Protein AF-A0A7S4QM51-F1 (afdb_monomer_lite)

InterPro domains:
  IPR000597 Large ribosomal subunit protein uL3 [PF00297] (1-171)
  IPR009000 Translation protein, beta-barrel domain superfamily [SSF50447] (1-171)
  IPR045077 Large ribosomal subunit protein uL3, archaea/eukaryota [PTHR11363] (1-171)

Organism: NCBI:txid49249

Foldseek 3Di:
DAKDWDADCDPPDPRHRHIDIDDDDDDDAAWKAFFWKWFWAQDPVGTDTDAIATFLDDDPLALVQVDPDPVPDPSCPCVVVSVCCVPPVNVVRVVRLVVRQPGGQWMWTWIWGCCVVPPDPDSHIDIDTHTDDDDPGSNRSSVVSVVRHRHTDGPCNPDPPPDDDDDDDDDDDDD

Radius of gyration: 20.98 Å; chains: 1; bounding box: 46×35×64 Å

Secondary structure (DSSP, 8-state):
-EEEEEE---TTSTTTTSEEEEEE-----PPEEEEEEEEEEEETTEEEEEEEEE-SS--HHHHGGG-S-STTS---TTHHHHHHHHGGGGHHHHHHHHHHHHH-SEEEEEEE--GGGTTSS--S--EEEEE---SSSHHHHHHHHHHTBT-EE-GGGT--TT-------PPP---

Structure (mmCIF, N/CA/C/O backbone):
data_AF-A0A7S4QM51-F1
#
_entry.id   AF-A0A7S4QM51-F1
#
loop_
_atom_site.group_PDB
_atom_site.id
_atom_site.type_symbol
_atom_site.label_atom_id
_atom_site.label_alt_id
_atom_site.label_comp_id
_atom_site.label_asym_id
_atom_site.label_entity_id
_atom_site.label_seq_id
_atom_site.pdbx_PDB_ins_code
_atom_site.Cartn_x
_atom_site.Cartn_y
_atom_site.Cartn_z
_atom_site.occupancy
_atom_site.B_iso_or_equiv
_atom_site.auth_seq_id
_atom_site.auth_comp_id
_atom_site.auth_asym_id
_atom_site.auth_atom_id
_atom_site.pdbx_PDB_model_num
ATOM 1 N N . MET A 1 1 ? 22.968 3.658 -9.558 1.00 91.56 1 MET A N 1
ATOM 2 C CA . MET A 1 1 ? 22.743 3.587 -11.017 1.00 91.56 1 MET A CA 1
ATOM 3 C C . MET A 1 1 ? 23.869 2.763 -11.608 1.00 91.56 1 MET A C 1
ATOM 5 O O . MET A 1 1 ? 24.993 2.904 -11.144 1.00 91.56 1 MET A O 1
ATOM 9 N N . THR A 1 2 ? 23.566 1.866 -12.535 1.00 97.44 2 THR A N 1
ATOM 10 C CA . THR A 1 2 ? 24.550 1.033 -13.241 1.00 97.44 2 THR A CA 1
ATOM 11 C C . THR A 1 2 ? 24.137 0.909 -14.709 1.00 97.44 2 THR A C 1
ATOM 13 O O . THR A 1 2 ? 23.182 1.556 -15.132 1.00 97.44 2 THR A O 1
ATOM 16 N N . HIS A 1 3 ? 24.841 0.103 -15.491 1.00 97.06 3 HIS A N 1
ATOM 17 C CA . HIS A 1 3 ? 24.438 -0.301 -16.832 1.00 97.06 3 HIS A CA 1
ATOM 18 C C . HIS A 1 3 ? 24.335 -1.826 -16.909 1.00 97.06 3 HIS A C 1
ATOM 20 O O . HIS A 1 3 ? 24.988 -2.539 -16.145 1.00 97.06 3 HIS A O 1
ATOM 26 N N . VAL A 1 4 ? 23.500 -2.323 -17.818 1.00 96.62 4 VAL A N 1
ATOM 27 C CA . VAL A 1 4 ? 23.347 -3.755 -18.104 1.00 96.62 4 VAL A CA 1
ATOM 28 C C . VAL A 1 4 ? 23.482 -4.004 -19.595 1.00 96.62 4 VAL A C 1
ATOM 30 O O . VAL A 1 4 ? 23.098 -3.168 -20.411 1.00 96.62 4 VAL A O 1
ATOM 33 N N . VAL A 1 5 ? 24.013 -5.173 -19.938 1.00 96.12 5 VAL A N 1
ATOM 34 C CA . VAL A 1 5 ? 24.046 -5.666 -21.314 1.00 96.12 5 VAL A CA 1
ATOM 35 C C . VAL A 1 5 ? 22.836 -6.568 -21.520 1.00 96.12 5 VAL A C 1
ATOM 37 O O . VAL A 1 5 ? 22.615 -7.488 -20.730 1.00 96.12 5 VAL A O 1
ATOM 40 N N . ARG A 1 6 ? 22.050 -6.325 -22.572 1.00 93.44 6 ARG A N 1
ATOM 41 C CA . ARG A 1 6 ? 20.959 -7.226 -22.976 1.00 93.44 6 ARG A CA 1
ATOM 42 C C . ARG A 1 6 ? 20.906 -7.411 -24.488 1.00 93.44 6 ARG A C 1
ATOM 44 O O . ARG A 1 6 ? 21.245 -6.505 -25.248 1.00 93.44 6 ARG A O 1
ATOM 51 N N . GLY A 1 7 ? 20.424 -8.574 -24.920 1.00 92.62 7 GLY A N 1
ATOM 52 C CA . GLY A 1 7 ? 20.086 -8.823 -26.320 1.00 92.62 7 GLY A CA 1
ATOM 53 C C . GLY A 1 7 ? 18.784 -8.117 -26.702 1.00 92.62 7 GLY A C 1
ATOM 54 O O . GLY A 1 7 ? 17.795 -8.184 -25.969 1.00 92.62 7 GLY A O 1
ATOM 55 N N . VAL A 1 8 ? 18.768 -7.428 -27.844 1.00 90.94 8 VAL A N 1
ATOM 56 C CA . VAL A 1 8 ? 17.554 -6.772 -28.351 1.00 90.94 8 VAL A CA 1
ATOM 57 C C . VAL A 1 8 ? 16.781 -7.717 -29.259 1.00 90.94 8 VAL A C 1
ATOM 59 O O . VAL A 1 8 ? 17.199 -7.993 -30.385 1.00 90.94 8 VAL A O 1
ATOM 62 N N . ASP A 1 9 ? 15.595 -8.125 -28.817 1.00 90.75 9 ASP A N 1
ATOM 63 C CA . ASP A 1 9 ? 14.647 -8.880 -29.636 1.00 90.75 9 ASP A CA 1
ATOM 64 C C . ASP A 1 9 ? 13.488 -7.994 -30.112 1.00 90.75 9 ASP A C 1
ATOM 66 O O . ASP A 1 9 ? 12.370 -8.033 -29.607 1.00 90.75 9 ASP A O 1
ATOM 70 N N . ARG A 1 10 ? 13.789 -7.101 -31.061 1.00 91.06 10 ARG A N 1
ATOM 71 C CA . ARG A 1 10 ? 12.790 -6.233 -31.700 1.00 91.06 10 ARG A CA 1
ATOM 72 C C . ARG A 1 10 ? 12.893 -6.309 -33.227 1.00 91.06 10 ARG A C 1
ATOM 74 O O . ARG A 1 10 ? 13.760 -5.633 -33.787 1.00 91.06 10 ARG A O 1
ATOM 81 N N . PRO A 1 11 ? 12.055 -7.112 -33.909 1.00 91.69 11 PRO A N 1
ATOM 82 C CA . PRO A 1 1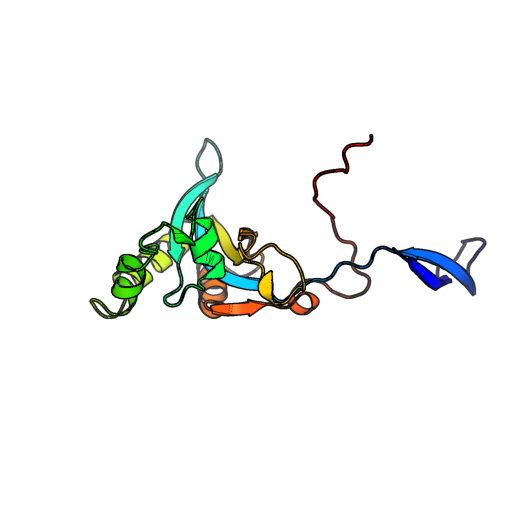1 ? 12.062 -7.210 -35.368 1.00 91.69 11 PRO A CA 1
ATOM 83 C C . PRO A 1 11 ? 11.914 -5.835 -36.037 1.00 91.69 11 PRO A C 1
ATOM 85 O O . PRO A 1 11 ? 11.105 -5.012 -35.610 1.00 91.69 11 PRO A O 1
ATOM 88 N N . GLY A 1 12 ? 12.725 -5.569 -37.064 1.00 91.19 12 GLY A N 1
ATOM 89 C CA . GLY A 1 12 ? 12.739 -4.290 -37.790 1.00 91.19 12 GLY A CA 1
ATOM 90 C C . GLY A 1 12 ? 13.591 -3.179 -37.159 1.00 91.19 12 GLY A C 1
ATOM 91 O O . GLY A 1 12 ? 13.788 -2.143 -37.789 1.00 91.19 12 GLY A O 1
ATOM 92 N N . ALA A 1 13 ? 14.141 -3.374 -35.956 1.00 90.00 13 ALA A N 1
ATOM 93 C CA . ALA A 1 13 ? 15.104 -2.440 -35.375 1.00 90.00 13 ALA A CA 1
ATOM 94 C C . ALA A 1 13 ? 16.527 -2.689 -35.911 1.00 90.00 13 ALA A C 1
ATOM 96 O O . ALA A 1 13 ? 16.945 -3.836 -36.055 1.00 90.00 13 ALA A O 1
ATOM 97 N N . LEU A 1 14 ? 17.313 -1.620 -36.111 1.00 90.88 14 LEU A N 1
ATOM 98 C CA . LEU A 1 14 ? 18.722 -1.702 -36.547 1.00 90.88 14 LEU A CA 1
ATOM 99 C C . LEU A 1 14 ? 19.582 -2.595 -35.631 1.00 90.88 14 LEU A C 1
ATOM 101 O O . LEU A 1 14 ? 20.516 -3.251 -36.085 1.00 90.88 14 LEU A O 1
ATOM 105 N N . MET A 1 15 ? 19.250 -2.620 -34.340 1.00 90.12 15 MET A N 1
ATOM 106 C CA . MET A 1 15 ? 19.973 -3.369 -33.309 1.00 90.12 15 MET A CA 1
ATOM 107 C C . MET A 1 15 ? 19.372 -4.757 -33.024 1.00 90.12 15 MET A C 1
ATOM 109 O O . MET A 1 15 ? 19.747 -5.381 -32.038 1.00 90.12 15 MET A O 1
ATOM 113 N N . HIS A 1 16 ? 18.443 -5.261 -33.845 1.00 91.25 16 HIS A N 1
ATOM 114 C CA . HIS A 1 16 ? 17.854 -6.593 -33.654 1.00 91.25 16 HIS A CA 1
ATOM 115 C C . HIS A 1 16 ? 18.934 -7.690 -33.628 1.00 91.25 16 HIS A C 1
ATOM 117 O O . HIS A 1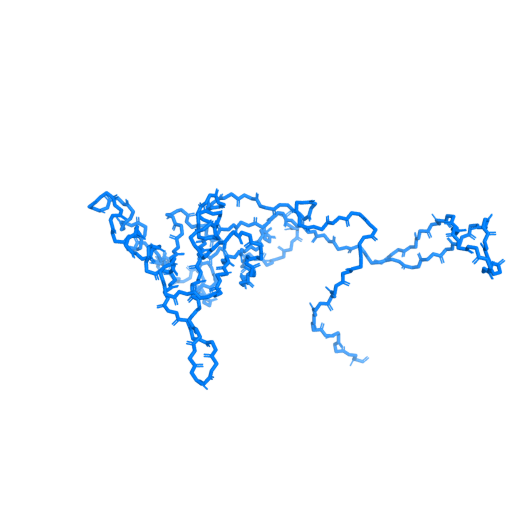 16 ? 19.814 -7.719 -34.489 1.00 91.25 16 HIS A O 1
ATOM 123 N N . LYS A 1 17 ? 18.863 -8.592 -32.637 1.00 91.25 17 LYS A N 1
ATOM 124 C CA . LYS A 1 17 ? 19.850 -9.657 -32.364 1.00 91.25 17 LYS A CA 1
ATOM 125 C C . LYS A 1 17 ? 21.276 -9.153 -32.094 1.00 91.25 17 LYS A C 1
ATOM 127 O O . LYS A 1 17 ? 22.235 -9.901 -32.268 1.00 91.25 17 LYS A O 1
ATOM 132 N N . ARG A 1 18 ? 21.426 -7.900 -31.656 1.00 92.75 18 ARG A N 1
ATOM 133 C CA . ARG A 1 18 ? 22.688 -7.353 -31.140 1.00 92.75 18 ARG A CA 1
ATOM 134 C C . ARG A 1 18 ? 22.576 -7.084 -29.644 1.00 92.75 18 ARG A C 1
ATOM 136 O O . ARG A 1 18 ? 21.477 -6.907 -29.112 1.00 92.75 18 ARG A O 1
ATOM 143 N N . GLU A 1 19 ? 23.724 -7.049 -28.985 1.00 94.38 19 GLU A N 1
ATOM 144 C CA . GLU A 1 19 ? 23.839 -6.615 -27.597 1.00 94.38 19 GLU A CA 1
ATOM 145 C C . GLU A 1 19 ? 23.805 -5.086 -27.526 1.00 94.38 19 GLU A C 1
ATOM 147 O O . GLU A 1 19 ? 24.437 -4.396 -28.330 1.00 94.38 19 GLU A O 1
ATOM 152 N N . VAL A 1 20 ? 23.051 -4.555 -26.567 1.00 94.38 20 VAL A N 1
ATOM 153 C CA . VAL A 1 20 ? 23.017 -3.125 -26.244 1.00 94.38 20 VAL A CA 1
ATOM 154 C C . VAL A 1 20 ? 23.295 -2.921 -24.765 1.00 94.38 20 VAL A C 1
ATOM 156 O O . VAL A 1 20 ? 22.982 -3.782 -23.939 1.00 94.38 20 VAL A O 1
ATOM 159 N N . VAL A 1 21 ? 23.878 -1.768 -24.450 1.00 96.06 21 VAL A N 1
ATOM 160 C CA . VAL A 1 21 ? 24.142 -1.332 -23.081 1.00 96.06 21 VAL A CA 1
ATOM 161 C C . VAL A 1 21 ? 23.087 -0.305 -22.698 1.00 96.06 21 VAL A C 1
ATOM 163 O O . VAL A 1 21 ? 23.078 0.793 -23.250 1.00 96.06 21 VAL A O 1
ATOM 166 N N . ASP A 1 22 ? 22.229 -0.654 -21.743 1.00 94.75 22 ASP A N 1
ATOM 167 C CA . ASP A 1 22 ? 21.197 0.242 -21.223 1.00 94.75 22 ASP A CA 1
ATOM 168 C C . ASP A 1 22 ? 21.543 0.678 -19.795 1.00 94.75 22 ASP A C 1
ATOM 170 O O . ASP A 1 22 ? 21.975 -0.123 -18.960 1.00 94.75 22 ASP A O 1
ATOM 174 N N . ALA A 1 23 ? 21.345 1.964 -19.503 1.00 96.81 23 ALA A N 1
ATOM 175 C CA . ALA A 1 23 ? 21.474 2.492 -18.151 1.00 96.81 23 ALA A CA 1
ATOM 176 C C . ALA A 1 23 ? 20.274 2.061 -17.295 1.00 96.81 23 ALA A C 1
ATOM 178 O O . ALA A 1 23 ? 19.127 2.142 -17.731 1.00 96.81 23 ALA A O 1
ATOM 179 N N . VAL A 1 24 ? 20.536 1.637 -16.058 1.00 97.31 24 VAL A N 1
ATOM 180 C CA . VAL A 1 24 ? 19.509 1.175 -15.118 1.00 97.31 24 VAL A CA 1
ATOM 181 C C . VAL A 1 24 ? 19.689 1.769 -13.724 1.00 97.31 24 VAL A C 1
ATOM 183 O O . VAL A 1 24 ? 20.798 1.985 -13.218 1.00 97.31 24 VAL A O 1
ATOM 186 N N . THR A 1 25 ? 18.563 1.988 -13.055 1.00 97.12 25 THR A N 1
ATOM 187 C CA . THR A 1 25 ? 18.516 2.411 -11.654 1.00 97.12 25 THR A CA 1
ATOM 188 C C . THR A 1 25 ? 18.146 1.219 -10.785 1.00 97.12 25 THR A C 1
ATOM 190 O O . THR A 1 25 ? 17.157 0.543 -11.043 1.00 97.12 25 THR A O 1
ATOM 193 N N . ILE A 1 26 ? 18.943 0.966 -9.746 1.00 96.19 26 ILE A N 1
ATOM 194 C CA . ILE A 1 26 ? 18.668 -0.080 -8.759 1.00 96.19 26 ILE A CA 1
ATOM 195 C C . ILE A 1 26 ? 17.829 0.549 -7.650 1.00 96.19 26 ILE A C 1
ATOM 197 O O . ILE A 1 26 ? 18.285 1.492 -7.000 1.00 96.19 26 ILE A O 1
ATOM 201 N N . LEU A 1 27 ? 16.618 0.033 -7.450 1.00 95.00 27 LEU A N 1
ATOM 202 C CA . LEU A 1 27 ? 15.733 0.415 -6.355 1.00 95.00 27 LEU A CA 1
ATOM 203 C C . LEU A 1 27 ? 15.676 -0.729 -5.345 1.00 95.00 27 LEU A C 1
ATOM 205 O O . LEU A 1 27 ? 15.271 -1.838 -5.678 1.00 95.00 27 LEU A O 1
ATOM 209 N N . GLU A 1 28 ? 16.084 -0.458 -4.108 1.00 94.44 28 GLU A N 1
ATOM 210 C CA . GLU A 1 28 ? 15.964 -1.423 -3.020 1.00 94.44 28 GLU A CA 1
ATOM 211 C C . GLU A 1 28 ? 14.550 -1.360 -2.429 1.00 94.44 28 GLU A C 1
ATOM 213 O O . GLU A 1 28 ? 14.112 -0.323 -1.924 1.00 94.44 28 GLU A O 1
ATOM 218 N N . THR A 1 29 ? 13.824 -2.473 -2.502 1.00 95.44 29 THR A N 1
ATOM 219 C CA . THR A 1 29 ? 12.412 -2.563 -2.110 1.00 95.44 29 THR A CA 1
ATOM 220 C C . THR A 1 29 ? 12.243 -3.550 -0.952 1.00 95.44 29 THR A C 1
ATOM 222 O O . THR A 1 29 ? 11.909 -4.717 -1.182 1.00 95.44 29 THR A O 1
ATOM 225 N N . PRO A 1 30 ? 12.484 -3.134 0.308 1.00 96.00 30 PRO A N 1
ATOM 226 C CA . PRO A 1 30 ? 12.247 -4.005 1.453 1.00 96.00 30 PRO A CA 1
ATOM 227 C C . PRO A 1 30 ? 10.750 -4.358 1.546 1.00 96.00 30 PRO A C 1
ATOM 229 O O . PRO A 1 30 ? 9.916 -3.511 1.205 1.00 96.00 30 PRO A O 1
ATOM 232 N N . PRO A 1 31 ? 10.386 -5.553 2.054 1.00 96.88 31 PRO A N 1
ATOM 233 C CA . PRO A 1 31 ? 8.988 -5.965 2.152 1.00 96.88 31 PRO A CA 1
ATOM 234 C C . PRO A 1 31 ? 8.150 -4.950 2.935 1.00 96.88 31 PRO A C 1
ATOM 236 O O . PRO A 1 31 ? 8.582 -4.437 3.976 1.00 96.88 31 PRO A O 1
ATOM 239 N N . MET A 1 32 ? 6.945 -4.665 2.453 1.00 97.50 32 MET A N 1
ATOM 240 C CA . MET A 1 32 ? 6.011 -3.758 3.118 1.00 97.50 32 MET A CA 1
ATOM 241 C C . MET A 1 32 ? 5.094 -4.533 4.058 1.00 97.50 32 MET A C 1
ATOM 243 O O . MET A 1 32 ? 4.731 -5.664 3.768 1.00 97.50 32 MET A O 1
ATOM 247 N N . VAL A 1 33 ? 4.698 -3.930 5.177 1.00 97.44 33 VAL A N 1
ATOM 248 C CA . VAL A 1 33 ? 3.760 -4.547 6.128 1.00 97.44 33 VAL A CA 1
ATOM 249 C C . VAL A 1 33 ? 2.404 -3.872 6.000 1.00 97.44 33 VAL A C 1
ATOM 251 O O . VAL A 1 33 ? 2.318 -2.640 6.072 1.00 97.44 33 VAL A O 1
ATOM 254 N N . VAL A 1 34 ? 1.347 -4.666 5.833 1.00 97.50 34 VAL A N 1
ATOM 255 C CA . VAL A 1 34 ? -0.031 -4.161 5.822 1.00 97.50 34 VAL A CA 1
ATOM 256 C C . VAL A 1 34 ? -0.534 -4.032 7.257 1.00 97.50 34 VAL A C 1
ATOM 258 O O . VAL A 1 34 ? -0.521 -4.981 8.034 1.00 97.50 34 VAL A O 1
ATOM 261 N N . VAL A 1 35 ? -0.982 -2.833 7.619 1.00 97.00 35 VAL A N 1
ATOM 262 C CA . VAL A 1 35 ? -1.354 -2.465 8.996 1.00 97.00 35 VAL A CA 1
ATOM 263 C C . VAL A 1 35 ? -2.802 -2.020 9.146 1.00 97.00 35 VAL A C 1
ATOM 265 O O . VAL A 1 35 ? -3.236 -1.697 10.250 1.00 97.00 35 VAL A O 1
ATOM 268 N N . GLY A 1 36 ? -3.561 -1.977 8.057 1.00 97.25 36 GLY A N 1
ATOM 269 C CA . GLY A 1 36 ? -4.969 -1.621 8.104 1.00 97.25 36 GLY A CA 1
ATOM 270 C C . GLY A 1 36 ? -5.611 -1.528 6.731 1.00 97.25 36 GLY A C 1
ATOM 271 O O . GLY A 1 36 ? -4.972 -1.764 5.707 1.00 97.25 36 GLY A O 1
ATOM 272 N N . VAL A 1 37 ? -6.881 -1.145 6.721 1.00 97.75 37 VAL A N 1
ATOM 273 C CA . VAL A 1 37 ? -7.693 -0.920 5.527 1.00 97.75 37 VAL A CA 1
ATOM 274 C C . VAL A 1 37 ? -8.528 0.349 5.692 1.00 97.75 37 VAL A C 1
ATOM 276 O O . VAL A 1 37 ? -9.030 0.650 6.775 1.00 97.75 37 VAL A O 1
ATOM 279 N N . VAL A 1 38 ? -8.680 1.102 4.609 1.00 98.06 38 VAL A N 1
ATOM 280 C CA . VAL A 1 38 ? -9.529 2.288 4.500 1.00 98.06 38 VAL A CA 1
ATOM 281 C C . VAL A 1 38 ? -10.590 2.030 3.444 1.00 98.06 38 VAL A C 1
ATOM 283 O O . VAL A 1 38 ? -10.291 1.641 2.314 1.00 98.06 38 VAL A O 1
ATOM 286 N N . GLY A 1 39 ? -11.840 2.271 3.821 1.00 97.56 39 GLY A N 1
ATOM 287 C CA . GLY A 1 39 ? -12.972 2.271 2.910 1.00 97.56 39 GLY A CA 1
ATOM 288 C C . GLY A 1 39 ? -13.296 3.674 2.416 1.00 97.56 39 GLY A C 1
ATOM 289 O O . GLY A 1 39 ? -13.424 4.604 3.217 1.00 97.56 39 GLY A O 1
ATOM 290 N N . TYR A 1 40 ? -13.481 3.809 1.108 1.00 97.62 40 TYR A N 1
ATOM 291 C CA . TYR A 1 40 ? -13.914 5.030 0.446 1.00 97.62 40 TYR A CA 1
ATOM 292 C C . TYR A 1 40 ? -15.309 4.850 -0.151 1.00 97.62 40 TYR A C 1
ATOM 294 O O . TYR A 1 40 ? -15.556 3.928 -0.931 1.00 97.62 40 TYR A O 1
ATOM 302 N N . VAL A 1 41 ? -16.207 5.764 0.207 1.00 96.62 41 VAL A N 1
ATOM 303 C CA . VAL A 1 41 ? -17.552 5.865 -0.361 1.00 96.62 41 VAL A CA 1
ATOM 304 C C . VAL A 1 41 ? -17.574 6.944 -1.435 1.00 96.62 41 VAL A C 1
ATOM 306 O O . VAL A 1 41 ? -16.981 8.014 -1.271 1.00 96.62 41 VAL A O 1
ATOM 309 N N . GLU A 1 42 ? -18.266 6.669 -2.531 1.00 94.50 42 GLU A N 1
ATOM 310 C CA . GLU A 1 42 ? -18.509 7.650 -3.576 1.00 94.50 42 GLU A CA 1
ATOM 311 C C . GLU A 1 42 ? -19.620 8.608 -3.148 1.00 94.50 42 GLU A C 1
ATOM 313 O O . GLU A 1 42 ? -20.698 8.207 -2.712 1.00 94.50 42 GLU A O 1
ATOM 318 N N . THR A 1 43 ? -19.333 9.901 -3.225 1.00 95.31 43 THR A N 1
ATOM 319 C CA . THR A 1 43 ? -20.306 10.962 -2.972 1.00 95.31 43 THR A CA 1
ATOM 320 C C . THR A 1 43 ? -20.376 11.866 -4.201 1.00 95.31 43 THR A C 1
ATOM 322 O O . THR A 1 43 ? -19.421 11.895 -4.977 1.00 95.31 43 THR A O 1
ATOM 325 N N . PRO A 1 44 ? -21.426 12.692 -4.366 1.00 96.25 44 PRO A N 1
ATOM 326 C CA . PRO A 1 44 ? -21.502 13.638 -5.484 1.00 96.25 44 PRO A CA 1
ATOM 327 C C . PRO A 1 44 ? -20.330 14.634 -5.566 1.00 96.25 44 PRO A C 1
ATOM 329 O O . PRO A 1 44 ? -20.153 15.294 -6.581 1.00 96.25 44 PRO A O 1
ATOM 332 N N . ARG A 1 45 ? -19.531 14.770 -4.496 1.00 94.88 45 ARG A N 1
ATOM 333 C CA . ARG A 1 45 ? -18.335 15.629 -4.434 1.00 94.88 45 ARG A CA 1
ATOM 334 C C . ARG A 1 45 ? -17.020 14.851 -4.593 1.00 94.88 45 ARG A C 1
ATOM 336 O O . ARG A 1 45 ? -15.957 15.409 -4.344 1.00 94.88 45 ARG A O 1
ATOM 343 N N . GLY A 1 46 ? -17.089 13.571 -4.957 1.00 94.88 46 GLY A N 1
ATOM 344 C CA . GLY A 1 46 ? -15.949 12.662 -5.063 1.00 94.88 46 GLY A CA 1
ATOM 345 C C . GLY A 1 4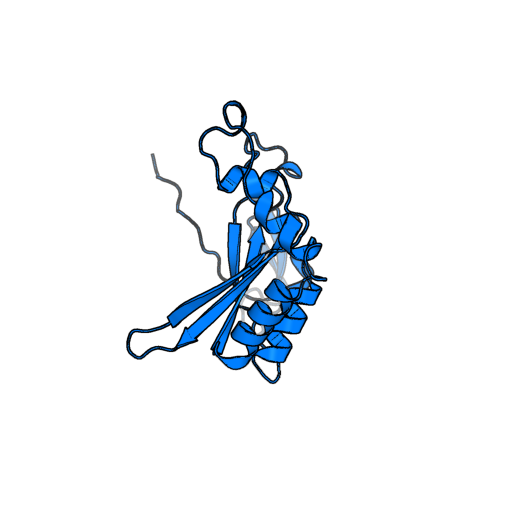6 ? -15.879 11.634 -3.931 1.00 94.88 46 GLY A C 1
ATOM 346 O O . GLY A 1 46 ? -16.821 11.449 -3.154 1.00 94.88 46 GLY A O 1
ATOM 347 N N . LEU A 1 47 ? -14.746 10.937 -3.850 1.00 95.88 47 LEU A N 1
ATOM 348 C CA . LEU A 1 47 ? -14.522 9.882 -2.863 1.00 95.88 47 LEU A CA 1
ATOM 349 C C . LEU A 1 47 ? -14.302 10.472 -1.466 1.00 95.88 47 LEU A C 1
ATOM 351 O O . LEU A 1 47 ? -13.483 11.370 -1.274 1.00 95.88 47 LEU A O 1
ATOM 355 N N . ARG A 1 48 ? -14.989 9.915 -0.468 1.00 96.50 48 ARG A N 1
ATOM 356 C CA . ARG A 1 48 ? -14.832 10.280 0.943 1.00 96.50 48 ARG A CA 1
ATOM 357 C C . ARG A 1 48 ? -14.436 9.061 1.761 1.00 96.50 48 ARG A C 1
ATOM 359 O O . ARG A 1 48 ? -15.017 7.991 1.601 1.00 96.50 48 ARG A O 1
ATOM 366 N N . THR A 1 49 ? -13.501 9.231 2.690 1.00 96.56 49 THR A N 1
ATOM 367 C CA . THR A 1 49 ? -13.171 8.190 3.668 1.00 96.56 49 THR A CA 1
ATOM 368 C C . THR A 1 49 ? -14.382 7.908 4.560 1.00 96.56 49 THR A C 1
ATOM 370 O O . THR A 1 49 ? -14.961 8.814 5.172 1.00 96.56 49 THR A O 1
ATOM 373 N N . LEU A 1 50 ? -14.807 6.645 4.608 1.00 95.38 50 LEU A N 1
ATOM 374 C CA . LEU A 1 50 ? -15.928 6.212 5.437 1.00 95.38 50 LEU A CA 1
ATOM 375 C C . LEU A 1 50 ? -15.445 5.674 6.779 1.00 95.38 50 LEU A C 1
ATOM 377 O O . LEU A 1 50 ? -15.941 6.077 7.829 1.00 95.38 50 LEU A O 1
ATOM 381 N N . THR A 1 51 ? -14.526 4.713 6.752 1.00 96.06 51 THR A N 1
ATOM 382 C CA . THR A 1 51 ? -14.032 4.026 7.949 1.00 96.06 51 THR A CA 1
ATOM 383 C C . THR A 1 51 ? -12.627 3.503 7.688 1.00 96.06 51 THR A C 1
ATOM 385 O O . THR A 1 51 ? -12.304 3.094 6.572 1.00 96.06 51 THR A O 1
ATOM 388 N N . THR A 1 52 ? -11.804 3.527 8.731 1.00 96.94 52 THR A N 1
ATOM 389 C 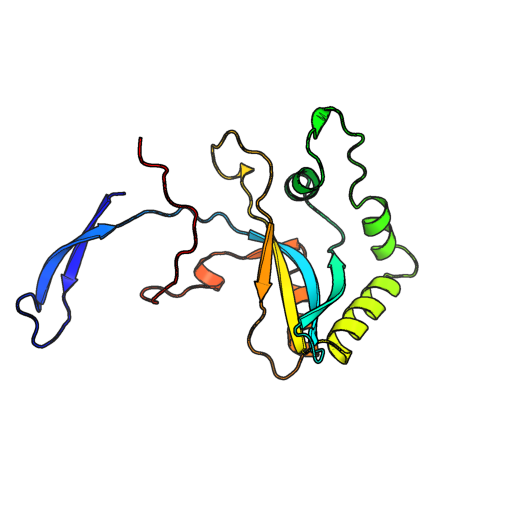CA . THR A 1 52 ? -10.448 2.990 8.726 1.00 96.94 52 THR A CA 1
ATOM 390 C C . THR A 1 52 ? -10.334 1.964 9.838 1.00 96.94 52 THR A C 1
ATOM 392 O O . THR A 1 52 ? -10.632 2.273 10.991 1.00 96.94 52 THR A O 1
ATOM 395 N N . VAL A 1 53 ? -9.886 0.765 9.489 1.00 97.00 53 VAL A N 1
ATOM 396 C CA . VAL A 1 53 ? -9.651 -0.336 10.421 1.00 97.00 53 VAL A CA 1
ATOM 397 C C . VAL A 1 53 ? -8.157 -0.624 10.450 1.00 97.00 53 VAL A C 1
ATOM 399 O O . VAL A 1 53 ? -7.543 -0.753 9.396 1.00 97.00 53 VAL A O 1
ATOM 402 N N . PHE A 1 54 ? -7.566 -0.711 11.638 1.00 96.69 54 PHE A N 1
ATOM 403 C CA . PHE A 1 54 ? -6.159 -1.075 11.815 1.00 96.69 54 PHE A CA 1
ATOM 404 C C . PHE A 1 54 ? -6.030 -2.503 12.340 1.00 96.69 54 PHE A C 1
ATOM 406 O O . PHE A 1 54 ? -6.924 -3.001 13.021 1.00 96.69 54 PHE A O 1
ATOM 413 N N . ALA A 1 55 ? -4.896 -3.134 12.057 1.00 95.19 55 ALA A N 1
ATOM 414 C CA . ALA A 1 55 ? -4.509 -4.410 12.643 1.00 95.19 55 ALA A CA 1
ATOM 415 C C . ALA A 1 55 ? -4.270 -4.295 14.163 1.00 95.19 55 ALA A C 1
ATOM 417 O O . ALA A 1 55 ? -4.162 -3.190 14.711 1.00 95.19 55 ALA A O 1
ATOM 418 N N . GLU A 1 56 ? -4.195 -5.434 14.849 1.00 93.00 56 GLU A N 1
ATOM 419 C CA . GLU A 1 56 ? -4.023 -5.492 16.301 1.00 93.00 56 GLU A CA 1
ATOM 420 C C . GLU A 1 56 ? -2.594 -5.101 16.699 1.00 93.00 56 GLU A C 1
ATOM 422 O O . GLU A 1 56 ? -2.368 -4.216 17.538 1.00 93.00 56 GLU A O 1
ATOM 427 N N . HIS A 1 57 ? -1.609 -5.717 16.050 1.00 93.31 57 HIS A N 1
ATOM 428 C CA . HIS A 1 57 ? -0.198 -5.541 16.335 1.00 93.31 57 HIS A CA 1
ATOM 429 C C . HIS A 1 57 ? 0.457 -4.593 15.335 1.00 93.31 57 HIS A C 1
ATOM 431 O O . HIS A 1 57 ? 0.908 -4.941 14.247 1.00 93.31 57 HIS A O 1
ATOM 437 N N . LEU A 1 58 ? 0.568 -3.335 15.756 1.00 94.69 58 LEU A N 1
ATOM 438 C CA . LEU A 1 58 ? 1.235 -2.296 14.981 1.00 94.69 58 LEU A CA 1
ATOM 439 C C . LEU A 1 58 ? 2.699 -2.135 15.394 1.00 94.69 58 LEU A C 1
ATOM 441 O O . LEU A 1 58 ? 3.004 -1.895 16.572 1.00 94.69 58 LEU A O 1
ATOM 445 N N . SER A 1 59 ? 3.590 -2.175 14.402 1.00 93.50 59 SER A N 1
ATOM 446 C CA . SER A 1 59 ? 5.029 -2.001 14.595 1.00 93.50 59 SER A CA 1
ATOM 447 C C . SER A 1 59 ? 5.379 -0.626 15.182 1.00 93.50 59 SER A C 1
ATOM 449 O O . SER A 1 59 ? 4.728 0.396 14.931 1.00 93.50 59 SER A O 1
ATOM 451 N N . ASP A 1 60 ? 6.468 -0.562 15.947 1.00 93.12 60 ASP A N 1
ATOM 452 C CA . ASP A 1 60 ? 6.970 0.707 16.487 1.00 93.12 60 ASP A CA 1
ATOM 453 C C . ASP A 1 60 ? 7.418 1.680 15.385 1.00 93.12 60 ASP A C 1
ATOM 455 O O . ASP A 1 60 ? 7.370 2.898 15.565 1.00 93.12 60 ASP A O 1
ATOM 459 N N . GLU A 1 61 ? 7.843 1.167 14.229 1.00 92.69 61 GLU A N 1
ATOM 460 C CA . GLU A 1 61 ? 8.232 1.985 13.073 1.00 92.69 61 GLU A CA 1
ATOM 461 C C . GLU A 1 61 ? 7.042 2.712 12.462 1.00 92.69 61 GLU A C 1
ATOM 463 O O . GLU A 1 61 ? 7.160 3.891 12.113 1.00 92.69 61 GLU A O 1
ATOM 468 N N . PHE A 1 62 ? 5.893 2.037 12.405 1.00 95.62 62 PHE A N 1
ATOM 469 C CA . PHE A 1 62 ? 4.628 2.643 12.033 1.00 95.62 62 PHE A CA 1
ATOM 470 C C . PHE A 1 62 ? 4.175 3.663 13.079 1.00 95.62 62 PHE A C 1
ATOM 472 O O . PHE A 1 62 ? 3.902 4.815 12.747 1.00 95.62 62 PHE A O 1
ATOM 479 N N . LYS A 1 63 ? 4.189 3.305 14.371 1.00 95.31 63 LYS A N 1
ATOM 480 C CA . LYS A 1 63 ? 3.800 4.224 15.459 1.00 95.31 63 LYS A CA 1
ATOM 481 C C . LYS A 1 63 ? 4.668 5.485 15.499 1.00 95.31 63 LYS A C 1
ATOM 483 O O . LYS A 1 63 ? 4.167 6.563 15.822 1.00 95.31 63 LYS A O 1
ATOM 488 N N . ARG A 1 64 ? 5.950 5.403 15.118 1.00 95.25 64 ARG A N 1
ATOM 489 C CA . ARG A 1 64 ? 6.835 6.573 14.947 1.00 95.25 64 ARG A CA 1
ATOM 490 C C . ARG A 1 64 ? 6.292 7.583 13.937 1.00 95.25 64 ARG A C 1
ATOM 492 O O . ARG A 1 64 ? 6.620 8.763 14.058 1.00 95.25 64 ARG A O 1
ATOM 499 N N . ARG A 1 65 ? 5.452 7.178 12.973 1.00 94.81 65 ARG A N 1
ATOM 500 C CA . ARG A 1 65 ? 4.800 8.090 12.018 1.00 94.81 65 ARG A CA 1
ATOM 501 C C . ARG A 1 65 ? 3.922 9.130 12.722 1.00 94.81 65 ARG A C 1
ATOM 503 O O . ARG A 1 65 ? 3.968 10.296 12.331 1.00 94.81 65 ARG A O 1
ATOM 510 N N . CYS A 1 66 ? 3.262 8.737 13.815 1.00 94.38 66 CYS A N 1
ATOM 511 C CA . CYS A 1 66 ? 2.365 9.566 14.629 1.00 94.38 66 CYS A CA 1
ATOM 512 C C . CYS A 1 66 ? 3.076 10.563 15.560 1.00 94.38 66 CYS A C 1
ATOM 514 O O . CYS A 1 66 ? 2.417 11.394 16.182 1.00 94.38 66 CYS A O 1
ATOM 516 N N . TYR A 1 67 ? 4.406 10.503 15.681 1.00 95.38 67 TYR A N 1
ATOM 517 C CA . TYR A 1 67 ? 5.167 11.371 16.578 1.00 95.38 67 TYR A CA 1
ATOM 518 C C . TYR A 1 67 ? 6.220 12.175 15.818 1.00 95.38 67 TYR A C 1
ATOM 520 O O . TYR A 1 67 ? 6.962 11.647 14.990 1.00 95.38 67 TYR A O 1
ATOM 528 N N . LYS A 1 68 ? 6.341 13.467 16.148 1.00 93.19 68 LYS A N 1
ATOM 529 C CA . LYS A 1 68 ? 7.503 14.271 15.732 1.00 93.19 68 LYS A CA 1
ATOM 530 C C . LYS A 1 68 ? 8.744 13.888 16.542 1.00 93.19 68 LYS A C 1
ATOM 532 O O . LYS A 1 68 ? 9.793 13.631 15.967 1.00 93.19 68 LYS A O 1
ATOM 537 N N . ASN A 1 69 ? 8.606 13.777 17.867 1.00 93.88 69 ASN A N 1
ATOM 538 C CA . ASN A 1 69 ? 9.684 13.353 18.761 1.00 93.88 69 ASN A CA 1
ATOM 539 C C . ASN A 1 69 ? 9.318 12.052 19.490 1.00 93.88 69 ASN A C 1
ATOM 541 O O . ASN A 1 69 ? 8.639 12.065 20.514 1.00 93.88 69 ASN A O 1
ATOM 545 N N . TRP A 1 70 ? 9.780 10.922 18.951 1.00 94.12 70 TRP A N 1
ATOM 546 C CA . TRP A 1 70 ? 9.503 9.593 19.503 1.00 94.12 70 TRP A CA 1
ATOM 547 C C . TRP A 1 70 ? 10.073 9.395 20.913 1.00 94.12 70 TRP A C 1
ATOM 549 O O . TRP A 1 70 ? 9.401 8.847 21.789 1.00 94.12 70 TRP A O 1
ATOM 559 N N . TYR A 1 71 ? 11.306 9.853 21.144 1.00 92.56 71 TYR A N 1
ATOM 560 C CA . TYR A 1 71 ? 12.043 9.582 22.378 1.00 92.56 71 TYR A CA 1
ATOM 561 C C . TYR A 1 71 ? 11.537 10.396 23.573 1.00 92.56 71 TYR A C 1
ATOM 563 O O . TYR A 1 71 ? 11.601 9.897 24.689 1.00 92.56 71 TYR A O 1
ATOM 571 N N . ARG A 1 72 ? 10.960 11.584 23.341 1.00 95.50 72 ARG A N 1
ATOM 572 C CA . ARG A 1 72 ? 10.300 12.393 24.386 1.00 95.50 72 ARG A CA 1
ATOM 573 C C . ARG A 1 72 ? 8.808 12.085 24.562 1.00 95.50 72 ARG A C 1
ATOM 575 O O . ARG A 1 72 ? 8.153 12.694 25.401 1.00 95.50 72 ARG A O 1
ATOM 582 N N . SER A 1 73 ? 8.244 11.183 23.760 1.00 94.94 73 SER A N 1
ATOM 583 C CA . SER A 1 73 ? 6.822 10.837 23.831 1.00 94.94 73 SER A CA 1
ATOM 584 C C . SER A 1 73 ? 6.555 9.693 24.810 1.00 94.94 73 SER A C 1
ATOM 586 O O . SER A 1 73 ? 7.405 8.833 25.028 1.00 94.94 73 SER A O 1
ATOM 588 N N . LYS A 1 74 ? 5.319 9.615 25.320 1.00 94.94 74 LYS A N 1
ATOM 589 C CA . LYS A 1 74 ? 4.831 8.458 26.096 1.00 94.94 74 LYS A CA 1
ATOM 590 C C . LYS A 1 74 ? 4.502 7.230 25.223 1.00 94.94 74 LYS A C 1
ATOM 592 O O . LYS A 1 74 ? 4.047 6.231 25.764 1.00 94.94 74 LYS A O 1
ATOM 597 N N . ARG A 1 75 ? 4.663 7.322 23.890 1.00 94.50 75 ARG A N 1
ATOM 598 C CA . ARG A 1 75 ? 4.452 6.236 22.904 1.00 94.50 75 ARG A CA 1
ATOM 599 C C . ARG A 1 75 ? 3.105 5.501 23.042 1.00 94.50 75 ARG A C 1
ATOM 601 O O . ARG A 1 75 ? 3.029 4.288 22.911 1.00 94.50 75 ARG A O 1
ATOM 608 N N . LYS A 1 76 ? 2.023 6.244 23.298 1.00 94.88 76 LYS A N 1
ATOM 609 C CA . LYS A 1 76 ? 0.661 5.706 23.496 1.00 94.88 76 LYS A CA 1
ATOM 610 C C . LYS A 1 76 ? -0.182 5.581 22.214 1.00 94.88 76 LYS A C 1
ATOM 612 O O . LYS A 1 76 ? -1.389 5.380 22.309 1.00 94.88 76 LYS A O 1
ATOM 617 N N . ALA A 1 77 ? 0.405 5.725 21.028 1.00 94.12 77 ALA A N 1
ATOM 618 C CA . ALA A 1 77 ? -0.327 5.603 19.769 1.00 94.12 77 ALA A CA 1
ATOM 619 C C . ALA A 1 77 ? -0.877 4.179 19.625 1.00 94.12 77 ALA A C 1
ATOM 621 O O . ALA A 1 77 ? -0.149 3.210 19.839 1.00 94.12 77 ALA A O 1
ATOM 622 N N . TYR A 1 78 ? -2.163 4.077 19.285 1.00 94.44 78 TYR A N 1
ATOM 623 C CA . TYR A 1 78 ? -2.899 2.823 19.086 1.00 94.44 78 TYR A CA 1
ATOM 624 C C . TYR A 1 78 ? -2.994 1.877 20.295 1.00 94.44 78 TYR A C 1
ATOM 626 O O . TYR A 1 78 ? -3.564 0.802 20.170 1.00 94.44 78 TYR A O 1
ATOM 634 N N . THR A 1 79 ? -2.547 2.268 21.494 1.00 92.38 79 THR A N 1
ATOM 635 C CA . THR A 1 79 ? -2.617 1.385 22.678 1.00 92.38 79 THR A CA 1
ATOM 636 C C . THR A 1 79 ? -4.046 1.081 23.117 1.00 92.38 79 THR A C 1
ATOM 638 O O . THR A 1 79 ? -4.325 -0.029 23.548 1.00 92.38 79 THR A O 1
ATOM 641 N N . LYS A 1 80 ? -4.964 2.049 22.997 1.00 92.06 80 LYS A N 1
ATOM 642 C CA . LYS A 1 80 ? -6.402 1.818 23.217 1.00 92.06 80 LYS A CA 1
ATOM 643 C C . LYS A 1 80 ? -7.051 1.064 22.059 1.00 92.06 80 LYS A C 1
ATOM 645 O O . LYS A 1 80 ? -8.020 0.360 22.278 1.00 92.06 80 LYS A O 1
ATOM 650 N N . TYR A 1 81 ? -6.531 1.235 20.844 1.00 92.19 81 TYR A N 1
ATOM 651 C CA . TYR A 1 81 ? -7.089 0.593 19.657 1.00 92.19 81 TYR A CA 1
ATOM 652 C C . TYR A 1 81 ? -6.807 -0.910 19.665 1.00 92.19 81 TYR A C 1
ATOM 654 O O . TYR A 1 81 ? -7.721 -1.686 19.447 1.00 92.19 81 TYR A O 1
ATOM 662 N N . ALA A 1 82 ? -5.582 -1.315 20.015 1.00 90.75 82 ALA A N 1
ATOM 663 C CA . ALA A 1 82 ? -5.220 -2.726 20.146 1.00 90.75 82 ALA A CA 1
ATOM 664 C C . ALA A 1 82 ? -6.147 -3.478 21.120 1.00 90.75 82 ALA A C 1
ATOM 666 O O . ALA A 1 82 ? -6.544 -4.599 20.846 1.00 90.75 82 ALA A O 1
ATOM 667 N N . LYS A 1 83 ? -6.587 -2.827 22.208 1.00 90.12 83 LYS A N 1
ATOM 668 C CA . LYS A 1 83 ? -7.527 -3.433 23.166 1.00 90.12 83 LYS A CA 1
ATOM 669 C C . LYS A 1 83 ? -8.888 -3.782 22.562 1.00 90.12 83 LYS A C 1
ATOM 671 O O . LYS A 1 83 ? -9.498 -4.743 23.011 1.00 90.12 83 LYS A O 1
ATOM 676 N N . LYS A 1 84 ? -9.335 -3.062 21.527 1.00 89.88 84 LYS A N 1
ATOM 677 C CA . LYS A 1 84 ? -10.619 -3.322 20.855 1.00 89.88 84 LYS A CA 1
ATOM 678 C C . LYS A 1 84 ? -10.677 -4.677 20.155 1.00 89.88 84 LYS A C 1
ATOM 680 O O . LYS A 1 84 ? -11.767 -5.168 19.902 1.00 89.88 84 LYS A O 1
ATOM 685 N N . TRP A 1 85 ? -9.525 -5.250 19.812 1.00 88.75 85 TRP A N 1
ATOM 686 C CA . TRP A 1 85 ? -9.456 -6.587 19.228 1.00 88.75 85 TRP A CA 1
ATOM 687 C C . TRP A 1 85 ? -9.730 -7.679 20.269 1.00 88.75 85 TRP A C 1
ATOM 689 O O . TRP A 1 85 ? -10.325 -8.699 19.939 1.00 88.75 85 TRP A O 1
ATOM 699 N N . SER A 1 86 ? -9.364 -7.442 21.533 1.00 87.25 86 SER A N 1
ATOM 700 C CA . SER A 1 86 ? -9.622 -8.371 22.640 1.00 87.25 86 SER A CA 1
ATOM 701 C C . SER A 1 86 ? -10.969 -8.121 23.337 1.00 87.25 86 SER A C 1
ATOM 703 O O . SER A 1 86 ? -11.585 -9.054 23.846 1.00 87.25 86 SER A O 1
ATOM 705 N N . GLU A 1 87 ? -11.430 -6.868 23.386 1.00 87.81 87 GLU A N 1
ATOM 706 C CA . GLU A 1 87 ? -12.717 -6.479 23.978 1.00 87.81 87 GLU A CA 1
ATOM 707 C C . GLU A 1 87 ? -13.893 -6.983 23.118 1.00 87.81 87 GLU A C 1
ATOM 709 O O . GLU A 1 87 ? -13.876 -6.884 21.891 1.00 87.81 87 GLU A O 1
ATOM 714 N N . ASP A 1 88 ? -14.911 -7.563 23.766 1.00 82.06 88 ASP A N 1
ATOM 715 C CA . ASP A 1 88 ? -16.134 -8.100 23.140 1.00 82.06 88 ASP A CA 1
ATOM 716 C C . ASP A 1 88 ? -15.907 -9.072 21.964 1.00 82.06 88 ASP A C 1
ATOM 718 O O . ASP A 1 88 ? -16.783 -9.247 21.113 1.00 82.06 88 ASP A O 1
ATOM 722 N N . GLY A 1 89 ? -14.736 -9.718 21.913 1.00 79.75 89 GLY A N 1
ATOM 723 C CA . GLY A 1 89 ? -14.347 -10.625 20.832 1.00 79.75 89 GLY A CA 1
ATOM 724 C C . GLY A 1 89 ? -14.099 -9.930 19.490 1.00 79.75 89 GLY A C 1
ATOM 725 O O . GLY A 1 89 ? -14.257 -10.562 18.452 1.00 79.75 89 GLY A O 1
ATOM 726 N N . GLY A 1 90 ? -13.773 -8.632 19.482 1.00 87.56 90 GLY A N 1
ATOM 727 C CA . GLY A 1 90 ? -13.465 -7.897 18.251 1.00 87.56 90 GLY A CA 1
ATOM 728 C C . GLY A 1 90 ? -14.690 -7.480 17.428 1.00 87.56 90 GLY A C 1
ATOM 729 O O . GLY A 1 90 ? -14.539 -7.029 16.292 1.00 87.56 90 GLY A O 1
ATOM 730 N N . LYS A 1 91 ? -15.904 -7.561 17.989 1.00 91.44 91 LYS A N 1
ATOM 731 C CA . LYS A 1 91 ? -17.161 -7.227 17.288 1.00 91.44 91 LYS A CA 1
ATOM 732 C C . LYS A 1 91 ? -17.190 -5.817 16.693 1.00 91.44 91 LYS A C 1
ATOM 734 O O . LYS A 1 91 ? -17.729 -5.634 15.606 1.00 91.44 91 LYS A O 1
ATOM 739 N N . ASP A 1 92 ? -16.610 -4.820 17.372 1.00 91.44 92 ASP A N 1
ATOM 740 C CA . ASP A 1 92 ? -16.504 -3.445 16.840 1.00 91.44 92 ASP A CA 1
ATOM 741 C C . ASP A 1 92 ? -15.676 -3.416 15.546 1.00 91.44 92 ASP A C 1
ATOM 743 O O . ASP A 1 92 ? -16.024 -2.735 14.583 1.00 91.44 92 ASP A O 1
ATOM 747 N N . ILE A 1 93 ? -14.597 -4.198 15.496 1.00 93.81 93 ILE A N 1
ATOM 748 C CA . ILE A 1 93 ? -13.733 -4.288 14.321 1.00 93.81 93 ILE A CA 1
ATOM 749 C C . ILE A 1 93 ? -14.457 -4.983 13.169 1.00 93.81 93 ILE A C 1
ATOM 751 O O . ILE A 1 93 ? -14.429 -4.492 12.041 1.00 93.81 93 ILE A O 1
ATOM 755 N N . GLU A 1 94 ? -15.142 -6.092 13.445 1.00 93.69 94 GLU A N 1
ATOM 756 C CA . GLU A 1 94 ? -15.924 -6.805 12.432 1.00 93.69 94 GLU A CA 1
ATOM 757 C C . GLU A 1 94 ? -17.052 -5.933 11.879 1.00 93.69 94 GLU A C 1
ATOM 759 O O . GLU A 1 94 ? -17.174 -5.797 10.664 1.00 93.69 94 GLU A O 1
ATOM 764 N N . ALA A 1 95 ? -17.778 -5.217 12.742 1.00 95.25 95 ALA A N 1
ATOM 765 C CA . ALA A 1 95 ? -18.806 -4.271 12.319 1.00 95.25 95 ALA A CA 1
ATOM 766 C C . ALA A 1 95 ? -18.242 -3.138 11.442 1.00 95.25 95 ALA A C 1
ATOM 768 O O . ALA A 1 95 ? -18.892 -2.693 10.492 1.00 95.25 95 ALA A O 1
ATOM 769 N N . GLN A 1 96 ? -17.026 -2.660 11.725 1.00 95.50 96 GLN A N 1
ATOM 770 C CA . GLN A 1 96 ? -16.353 -1.661 10.890 1.00 95.50 96 GLN A CA 1
ATOM 771 C C . GLN A 1 96 ? -15.943 -2.228 9.525 1.00 95.50 96 GLN A C 1
ATOM 773 O O . GLN A 1 96 ? -16.108 -1.545 8.512 1.00 95.50 96 GLN A O 1
ATOM 778 N N . LEU A 1 97 ? -15.452 -3.467 9.473 1.00 95.75 97 LEU A N 1
ATOM 779 C CA . LEU A 1 97 ? -15.129 -4.153 8.219 1.00 95.75 97 LEU A CA 1
ATOM 780 C C . LEU A 1 97 ? -16.390 -4.414 7.383 1.00 95.75 97 LEU A C 1
ATOM 782 O O . LEU A 1 97 ? -16.398 -4.134 6.184 1.00 95.75 97 LEU A O 1
ATOM 786 N N . ASP A 1 98 ? -17.481 -4.843 8.016 1.00 96.44 98 ASP A N 1
ATOM 787 C CA . ASP A 1 98 ? -18.789 -5.024 7.378 1.00 96.44 98 ASP A CA 1
ATOM 788 C C . ASP A 1 98 ? -19.330 -3.703 6.825 1.00 96.44 98 ASP A C 1
ATOM 790 O O . ASP A 1 98 ? -19.863 -3.648 5.714 1.00 96.44 98 ASP A O 1
ATOM 794 N N . ARG A 1 99 ? -19.141 -2.601 7.561 1.00 96.62 99 ARG A N 1
ATOM 795 C CA . ARG A 1 99 ? -19.505 -1.260 7.096 1.00 96.62 99 ARG A CA 1
ATOM 796 C C . ARG A 1 99 ? -18.731 -0.871 5.839 1.00 96.62 99 ARG A C 1
ATOM 798 O O . ARG A 1 99 ? -19.322 -0.292 4.928 1.00 96.62 99 ARG A O 1
ATOM 805 N N . ILE A 1 100 ? -17.436 -1.182 5.770 1.00 96.31 100 ILE A N 1
ATOM 806 C CA . ILE A 1 100 ? -16.639 -0.936 4.563 1.00 96.31 100 ILE A CA 1
ATOM 807 C C . ILE A 1 100 ? -17.172 -1.789 3.412 1.00 96.31 100 ILE A C 1
ATOM 809 O O . ILE A 1 100 ? -17.451 -1.245 2.348 1.00 96.31 100 ILE A O 1
ATOM 813 N N . ALA A 1 101 ? -17.376 -3.086 3.637 1.00 95.81 101 ALA A N 1
ATOM 814 C CA . ALA A 1 101 ? -17.864 -4.002 2.610 1.00 95.81 101 ALA A CA 1
ATOM 815 C C . ALA A 1 101 ? -19.241 -3.602 2.053 1.00 95.81 101 ALA A C 1
ATOM 817 O O . ALA A 1 101 ? -19.499 -3.784 0.868 1.00 95.81 101 ALA A O 1
ATOM 818 N N . LYS A 1 102 ? -20.121 -3.037 2.888 1.00 96.06 102 LYS A N 1
ATOM 819 C CA . LYS A 1 102 ? -21.485 -2.669 2.489 1.00 96.06 102 LYS A CA 1
ATOM 820 C C . LYS A 1 102 ? -21.578 -1.345 1.732 1.00 96.06 102 LYS A C 1
ATOM 822 O O . LYS A 1 102 ? -22.420 -1.215 0.849 1.00 96.06 102 LYS A O 1
ATOM 827 N N . PHE A 1 103 ? -20.793 -0.342 2.122 1.00 94.81 103 PHE A N 1
ATOM 828 C CA . PHE A 1 103 ? -20.997 1.038 1.661 1.00 94.81 103 PHE A CA 1
ATOM 829 C C . PHE A 1 103 ? -19.864 1.591 0.794 1.00 94.81 103 PHE A C 1
ATOM 831 O O . PHE A 1 103 ? -20.061 2.612 0.138 1.00 94.81 103 PHE A O 1
ATOM 838 N N . CYS A 1 104 ? -18.675 0.986 0.809 1.00 94.88 104 CYS A N 1
ATOM 839 C CA . CYS A 1 104 ? -17.523 1.517 0.085 1.00 94.88 104 CYS A CA 1
ATOM 840 C C . CYS A 1 104 ? -17.395 0.885 -1.299 1.00 94.88 104 CYS A C 1
ATOM 842 O O . CYS A 1 104 ? -17.483 -0.329 -1.453 1.00 94.88 104 CYS A O 1
ATOM 844 N N . THR A 1 105 ? -17.108 1.715 -2.296 1.00 92.38 105 THR A N 1
ATOM 845 C CA . THR A 1 105 ? -16.804 1.275 -3.665 1.00 92.38 105 THR A CA 1
ATOM 846 C C . THR A 1 105 ? -15.309 1.013 -3.840 1.00 92.38 105 THR A C 1
ATOM 848 O O . THR A 1 105 ? -14.897 0.083 -4.540 1.00 92.38 105 THR A O 1
ATOM 851 N N . VAL A 1 106 ? -14.481 1.805 -3.155 1.00 95.88 106 VAL A N 1
ATOM 852 C CA . VAL A 1 106 ? -13.021 1.720 -3.206 1.00 95.88 106 VAL A CA 1
ATOM 853 C C . VAL A 1 106 ? -12.486 1.289 -1.845 1.00 95.88 106 VAL A C 1
ATOM 855 O O . VAL A 1 106 ? -12.850 1.839 -0.806 1.00 95.88 106 VAL A O 1
ATOM 858 N N . VAL A 1 107 ? -11.592 0.304 -1.858 1.00 97.56 107 VAL A N 1
ATOM 859 C CA . VAL A 1 107 ? -10.936 -0.240 -0.666 1.00 97.56 107 VAL A CA 1
ATOM 860 C C . VAL A 1 107 ? -9.431 -0.101 -0.852 1.00 97.56 107 VAL A C 1
ATOM 862 O O . VAL A 1 107 ? -8.891 -0.477 -1.895 1.00 97.56 107 VAL A O 1
ATOM 865 N N . ARG A 1 108 ? -8.750 0.466 0.143 1.00 98.38 108 ARG A N 1
ATOM 866 C CA . ARG A 1 108 ? -7.296 0.656 0.130 1.00 98.38 108 ARG A CA 1
ATOM 867 C C . ARG A 1 108 ? -6.676 0.041 1.367 1.00 98.38 108 ARG A C 1
ATOM 869 O O . ARG A 1 108 ? -7.166 0.267 2.467 1.00 98.38 108 ARG A O 1
ATOM 876 N N . VAL A 1 109 ? -5.596 -0.709 1.209 1.00 98.00 109 VAL A N 1
ATOM 877 C CA . VAL A 1 109 ? -4.786 -1.157 2.343 1.00 98.00 109 VAL A CA 1
ATOM 878 C C . VAL A 1 109 ? -3.848 -0.040 2.779 1.00 98.00 109 VAL A C 1
ATOM 880 O O . VAL A 1 109 ? -3.286 0.675 1.953 1.00 98.00 109 VAL A O 1
ATOM 883 N N . ILE A 1 110 ? -3.661 0.102 4.086 1.00 97.94 110 ILE A N 1
ATOM 884 C CA . ILE A 1 110 ? -2.622 0.949 4.664 1.00 97.94 110 ILE A CA 1
ATOM 885 C C . ILE A 1 110 ? -1.392 0.074 4.821 1.00 97.94 110 ILE A C 1
ATOM 887 O O . ILE A 1 110 ? -1.385 -0.849 5.636 1.00 97.94 110 ILE A O 1
ATOM 891 N N . ALA A 1 111 ? -0.349 0.377 4.062 1.00 97.69 111 ALA A N 1
ATOM 892 C CA . ALA A 1 111 ? 0.911 -0.339 4.124 1.00 97.69 111 ALA A CA 1
ATOM 893 C C . ALA A 1 111 ? 2.031 0.604 4.561 1.00 97.69 111 ALA A C 1
ATOM 895 O O . ALA A 1 111 ? 2.000 1.814 4.301 1.00 97.69 111 ALA A O 1
ATOM 896 N N . HIS A 1 112 ? 3.038 0.057 5.238 1.00 97.56 112 HIS A N 1
ATOM 897 C CA . HIS A 1 112 ? 4.243 0.806 5.553 1.00 97.56 112 HIS A CA 1
ATOM 898 C C . HIS A 1 112 ? 5.516 0.071 5.150 1.00 97.56 112 HIS A C 1
ATOM 900 O O . HIS A 1 112 ? 5.594 -1.154 5.189 1.00 97.56 112 HIS A O 1
ATOM 906 N N . THR A 1 113 ? 6.541 0.841 4.796 1.00 96.81 113 THR A N 1
ATOM 907 C CA . THR A 1 113 ? 7.876 0.313 4.503 1.00 96.81 113 THR A CA 1
ATOM 908 C C . THR A 1 113 ? 8.619 -0.064 5.783 1.00 96.81 113 THR A C 1
ATOM 910 O O . THR A 1 113 ? 8.336 0.464 6.863 1.00 96.81 113 THR A O 1
ATOM 913 N N . GLN A 1 114 ? 9.601 -0.956 5.667 1.00 94.88 114 GLN A N 1
ATOM 914 C CA . GLN A 1 114 ? 10.457 -1.385 6.777 1.00 94.88 114 GLN A CA 1
ATOM 915 C C . GLN A 1 114 ? 11.844 -0.747 6.675 1.00 94.88 114 GLN A C 1
ATOM 917 O O . GLN A 1 114 ? 12.827 -1.384 6.305 1.00 94.88 114 GLN A O 1
ATOM 922 N N . VAL A 1 115 ? 11.928 0.545 6.998 1.00 93.44 115 VAL A N 1
ATOM 923 C CA . VAL A 1 115 ? 13.158 1.336 6.808 1.00 93.44 115 VAL A CA 1
ATOM 924 C C . VAL A 1 115 ? 14.328 0.868 7.671 1.00 93.44 115 VAL A C 1
ATOM 926 O O . VAL A 1 115 ? 15.465 1.144 7.318 1.00 93.44 115 VAL A O 1
ATOM 929 N N . LYS A 1 116 ? 14.085 0.148 8.777 1.00 91.69 116 LYS A N 1
ATOM 930 C CA . LYS 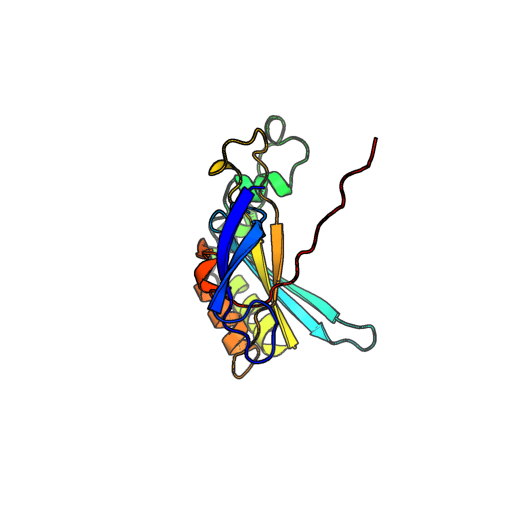A 1 116 ? 15.174 -0.410 9.596 1.00 91.69 116 LYS A CA 1
ATOM 931 C C . LYS A 1 116 ? 15.895 -1.594 8.955 1.00 91.69 116 LYS A C 1
ATOM 933 O O . LYS A 1 116 ? 17.000 -1.897 9.390 1.00 91.69 116 LYS A O 1
ATOM 938 N N . LYS A 1 117 ? 15.278 -2.270 7.978 1.00 93.56 117 LYS A N 1
ATOM 939 C CA . LYS A 1 117 ? 15.966 -3.306 7.192 1.00 93.56 117 LYS A CA 1
ATOM 940 C C . LYS A 1 117 ? 17.044 -2.686 6.293 1.00 93.56 117 LYS A C 1
ATOM 942 O O . LYS A 1 117 ? 17.988 -3.368 5.923 1.00 93.56 117 LYS A O 1
ATOM 947 N N . LEU A 1 118 ? 16.922 -1.388 6.006 1.00 92.88 118 LEU A N 1
ATOM 948 C CA . LEU A 1 118 ? 17.904 -0.603 5.271 1.00 92.88 118 LEU A CA 1
ATOM 949 C C . LEU A 1 118 ? 18.929 0.004 6.234 1.00 92.88 118 LEU A C 1
ATOM 951 O O . LEU A 1 118 ? 18.596 0.401 7.353 1.00 92.88 118 LEU A O 1
ATOM 955 N N . ASN A 1 119 ? 20.166 0.181 5.774 1.00 91.88 119 ASN A N 1
ATOM 956 C CA . ASN A 1 119 ? 21.221 0.829 6.558 1.00 91.88 119 ASN A CA 1
ATOM 957 C C . ASN A 1 119 ? 21.151 2.368 6.474 1.00 91.88 119 ASN A C 1
ATOM 959 O O . ASN A 1 119 ? 22.119 3.047 6.135 1.00 91.88 119 ASN A O 1
ATOM 963 N N . LEU A 1 120 ? 19.970 2.931 6.746 1.00 93.38 120 LEU A N 1
ATOM 964 C CA . LEU A 1 120 ? 19.722 4.372 6.738 1.00 93.38 120 LEU A CA 1
ATOM 965 C C . LEU A 1 120 ? 19.548 4.900 8.167 1.00 93.38 120 LEU A C 1
ATOM 967 O O . LEU A 1 120 ? 19.046 4.225 9.063 1.00 93.38 120 LEU A O 1
ATOM 971 N N . ARG A 1 121 ? 19.875 6.180 8.390 1.00 92.94 121 ARG A N 1
ATOM 972 C CA . ARG A 1 121 ? 19.640 6.846 9.690 1.00 92.94 121 ARG A CA 1
ATOM 973 C C . ARG A 1 121 ? 18.146 6.924 10.053 1.00 92.94 121 ARG A C 1
ATOM 975 O O . ARG A 1 121 ? 17.789 7.077 11.227 1.00 92.94 121 ARG A O 1
ATOM 982 N N . LEU A 1 122 ? 17.267 6.866 9.052 1.00 93.44 122 LEU A N 1
ATOM 983 C CA . LEU A 1 122 ? 15.824 7.000 9.206 1.00 93.44 122 LEU A CA 1
ATOM 984 C C . LEU A 1 122 ? 15.213 5.761 9.878 1.00 93.44 122 LEU A C 1
ATOM 986 O O . LEU A 1 122 ? 15.315 4.651 9.384 1.00 93.44 122 LEU A O 1
ATOM 990 N N . LYS A 1 123 ? 14.489 5.975 10.983 1.00 92.31 123 LYS A N 1
ATOM 991 C CA . LYS A 1 123 ? 13.780 4.911 11.731 1.00 92.31 123 LYS A CA 1
ATOM 992 C C . LYS A 1 123 ? 12.252 4.993 11.621 1.00 92.31 123 LYS A C 1
ATOM 994 O O . LYS A 1 123 ? 11.544 4.299 12.346 1.00 92.31 123 LYS A O 1
ATOM 999 N N . LYS A 1 124 ? 11.742 5.943 10.836 1.00 94.88 124 LYS A N 1
ATOM 1000 C CA . LYS A 1 124 ? 10.316 6.271 10.717 1.00 94.88 124 LYS A CA 1
ATOM 1001 C C . LYS A 1 124 ? 9.792 5.666 9.416 1.00 94.88 124 LYS A C 1
ATOM 1003 O O . LYS A 1 124 ? 10.159 6.156 8.353 1.00 94.88 124 LYS A O 1
ATOM 1008 N N . ALA A 1 125 ? 8.942 4.643 9.506 1.00 95.94 125 ALA A N 1
ATOM 1009 C CA . ALA A 1 125 ? 8.402 3.956 8.332 1.00 95.94 125 ALA A CA 1
ATOM 1010 C C . ALA A 1 125 ? 7.596 4.909 7.447 1.00 95.94 125 ALA A C 1
ATOM 1012 O O . ALA A 1 125 ? 6.855 5.752 7.966 1.00 95.94 125 ALA A O 1
ATOM 1013 N N . HIS A 1 126 ? 7.745 4.812 6.126 1.00 96.75 126 HIS A N 1
ATOM 1014 C CA . HIS A 1 126 ? 6.875 5.509 5.174 1.00 96.75 126 HIS A CA 1
ATOM 1015 C C . HIS A 1 126 ? 5.553 4.768 5.087 1.00 96.75 126 HIS A C 1
ATOM 1017 O O . HIS A 1 126 ? 5.553 3.550 4.988 1.00 96.75 126 HIS A O 1
ATOM 1023 N N . THR A 1 127 ? 4.447 5.500 5.174 1.00 96.56 127 THR A N 1
ATOM 1024 C CA . THR A 1 127 ? 3.093 4.944 5.155 1.00 96.56 127 THR A CA 1
ATOM 1025 C C . THR A 1 127 ? 2.396 5.466 3.918 1.00 96.56 127 THR A C 1
ATOM 1027 O O . THR A 1 127 ? 2.475 6.663 3.643 1.00 96.56 127 THR A O 1
ATOM 1030 N N . MET A 1 128 ? 1.720 4.580 3.204 1.00 97.00 128 MET A N 1
ATOM 1031 C CA . MET A 1 128 ? 0.924 4.918 2.036 1.00 97.00 128 MET A CA 1
ATOM 1032 C C . MET A 1 128 ? -0.313 4.031 1.979 1.00 97.00 128 MET A C 1
ATOM 1034 O O . MET A 1 128 ? -0.353 2.954 2.578 1.00 97.00 128 MET A O 1
ATOM 1038 N N . GLU A 1 129 ? -1.320 4.507 1.262 1.00 97.81 129 GLU A N 1
ATOM 1039 C CA . GLU A 1 129 ? -2.501 3.720 0.946 1.00 97.81 129 GLU A CA 1
ATOM 1040 C C . GLU A 1 129 ? -2.352 3.135 -0.452 1.00 97.81 129 GLU A C 1
ATOM 1042 O O . GLU A 1 129 ? -2.101 3.870 -1.407 1.00 97.81 129 GLU A O 1
ATOM 1047 N N . ILE A 1 130 ? -2.520 1.822 -0.570 1.00 97.69 130 ILE A N 1
ATOM 1048 C CA . ILE A 1 130 ? -2.449 1.099 -1.839 1.00 97.69 130 ILE A CA 1
ATOM 1049 C C . ILE A 1 130 ? -3.841 0.549 -2.125 1.00 97.69 130 ILE A C 1
ATOM 1051 O O . ILE A 1 130 ? -4.445 -0.121 -1.287 1.00 97.69 130 ILE A O 1
ATOM 1055 N N . GLN A 1 131 ? -4.393 0.877 -3.289 1.00 97.56 131 GLN A N 1
ATOM 1056 C CA . GLN A 1 131 ? -5.733 0.436 -3.656 1.00 97.56 131 GLN A CA 1
ATOM 1057 C C . GLN A 1 131 ? -5.751 -1.057 -3.982 1.00 97.56 131 GLN A C 1
ATOM 1059 O O . GLN A 1 131 ? -4.924 -1.535 -4.753 1.00 97.56 131 GLN A O 1
ATOM 1064 N N . VAL A 1 132 ? -6.726 -1.779 -3.426 1.00 96.88 132 VAL A N 1
ATOM 1065 C CA . VAL A 1 132 ? -6.972 -3.179 -3.779 1.00 96.88 132 VAL A CA 1
ATOM 1066 C C . VAL A 1 132 ? -7.875 -3.208 -5.007 1.00 96.88 132 VAL A C 1
ATOM 1068 O O . VAL A 1 132 ? -9.049 -2.824 -4.951 1.00 96.88 132 VAL A O 1
ATOM 1071 N N . ASN A 1 133 ? -7.306 -3.651 -6.122 1.00 94.50 133 ASN A N 1
ATOM 1072 C CA . ASN A 1 133 ? -8.018 -3.851 -7.378 1.00 94.50 133 ASN A CA 1
ATOM 1073 C C . ASN A 1 133 ? -8.375 -5.335 -7.566 1.00 94.50 133 ASN A C 1
ATOM 1075 O O . ASN A 1 133 ? -7.735 -6.209 -6.989 1.00 94.50 133 ASN A O 1
ATOM 1079 N N . GLY A 1 134 ? -9.406 -5.610 -8.370 1.00 90.38 134 GLY A N 1
ATOM 1080 C CA . GLY A 1 134 ? -9.947 -6.962 -8.560 1.00 90.38 134 GLY A CA 1
ATOM 1081 C C . GLY A 1 134 ? -10.970 -7.383 -7.494 1.00 90.38 134 GLY A C 1
ATOM 1082 O O . GLY A 1 134 ? -11.381 -6.572 -6.664 1.00 90.38 134 GLY A O 1
ATOM 1083 N N . GLY A 1 135 ? -11.398 -8.649 -7.539 1.00 86.06 135 GLY A N 1
ATOM 1084 C CA . GLY A 1 135 ? -12.468 -9.197 -6.692 1.00 86.06 135 GLY A CA 1
ATOM 1085 C C . GLY A 1 135 ? -13.874 -8.977 -7.266 1.00 86.06 135 GLY A C 1
ATOM 1086 O O . GLY A 1 135 ? -14.099 -8.043 -8.033 1.00 86.06 135 GLY A O 1
ATOM 1087 N N . ALA A 1 136 ? -14.814 -9.857 -6.906 1.00 86.31 136 ALA A N 1
ATOM 1088 C CA . ALA A 1 136 ? -16.196 -9.794 -7.391 1.00 86.31 136 ALA A CA 1
ATOM 1089 C C . ALA A 1 136 ? -16.961 -8.587 -6.824 1.00 86.31 136 ALA A C 1
ATOM 1091 O O . ALA A 1 136 ? -17.761 -7.968 -7.520 1.00 86.31 136 ALA A O 1
ATOM 1092 N N . ASP A 1 137 ? -16.696 -8.240 -5.565 1.00 91.00 137 ASP A N 1
ATOM 1093 C CA . ASP A 1 137 ? -17.382 -7.183 -4.836 1.00 91.00 137 ASP A CA 1
ATOM 1094 C C . ASP A 1 137 ? -16.473 -6.527 -3.779 1.00 91.00 137 ASP A C 1
ATOM 1096 O O . ASP A 1 137 ? -15.314 -6.903 -3.567 1.00 91.00 137 ASP A O 1
ATOM 1100 N N . ALA A 1 138 ? -16.995 -5.497 -3.108 1.00 91.31 138 ALA A N 1
ATOM 1101 C CA . ALA A 1 138 ? -16.274 -4.802 -2.045 1.00 91.31 138 ALA A CA 1
ATOM 1102 C C . ALA A 1 138 ? -15.953 -5.727 -0.860 1.00 91.31 138 ALA A C 1
ATOM 1104 O O . ALA A 1 138 ? -14.915 -5.547 -0.220 1.00 91.31 138 ALA A O 1
ATOM 1105 N N . ARG A 1 139 ? -16.788 -6.742 -0.594 1.00 95.25 139 ARG A N 1
ATOM 1106 C CA . ARG A 1 139 ? -16.531 -7.727 0.459 1.00 95.25 139 ARG A CA 1
ATOM 1107 C C . ARG A 1 139 ? -15.277 -8.541 0.171 1.00 95.25 139 ARG A C 1
ATOM 1109 O O . ARG A 1 139 ? -14.397 -8.573 1.025 1.00 95.25 139 ARG A O 1
ATOM 1116 N N . ALA A 1 140 ? -15.138 -9.087 -1.037 1.00 95.88 140 ALA A N 1
ATOM 1117 C CA . ALA A 1 140 ? -13.950 -9.844 -1.424 1.00 95.88 140 ALA A CA 1
ATOM 1118 C C . ALA A 1 140 ? -12.657 -9.021 -1.259 1.00 95.88 140 ALA A C 1
ATOM 1120 O O . ALA A 1 140 ? -11.645 -9.534 -0.782 1.00 95.88 140 ALA A O 1
ATOM 1121 N N . LYS A 1 141 ? -12.697 -7.719 -1.583 1.00 96.44 141 LYS A N 1
ATOM 1122 C CA . LYS A 1 141 ? -11.562 -6.801 -1.372 1.00 96.44 141 LYS A CA 1
ATOM 1123 C C . LYS A 1 141 ? -11.234 -6.604 0.109 1.00 96.44 141 LYS A C 1
ATOM 1125 O O . LYS A 1 141 ? -10.059 -6.568 0.471 1.00 96.44 141 LYS A O 1
ATOM 1130 N N . VAL A 1 142 ? -12.252 -6.452 0.958 1.00 96.44 142 VAL A N 1
ATOM 1131 C CA . VAL A 1 142 ? -12.081 -6.306 2.414 1.00 96.44 142 VAL A CA 1
ATOM 1132 C C . VAL A 1 142 ? -11.517 -7.582 3.027 1.00 96.44 142 VAL A C 1
ATOM 1134 O O . VAL A 1 142 ? -10.594 -7.500 3.834 1.00 96.44 142 VAL A O 1
ATOM 1137 N N . ASP A 1 143 ? -12.014 -8.746 2.620 1.00 96.31 143 ASP A N 1
ATOM 1138 C CA . ASP A 1 143 ? -11.549 -10.036 3.130 1.00 96.31 143 ASP A CA 1
ATOM 1139 C C . ASP A 1 143 ? -10.098 -10.304 2.705 1.00 96.31 143 ASP A C 1
ATOM 1141 O O . ASP A 1 143 ? -9.269 -10.695 3.531 1.00 96.31 143 ASP A O 1
ATOM 1145 N N . PHE A 1 144 ? -9.745 -9.979 1.456 1.00 96.56 144 PHE A N 1
ATOM 1146 C CA . PHE A 1 144 ? -8.358 -10.000 0.994 1.00 96.56 144 PHE A CA 1
ATOM 1147 C C . PHE A 1 144 ? -7.470 -9.056 1.817 1.00 96.56 144 PHE A C 1
ATOM 1149 O O . PHE A 1 144 ? -6.437 -9.481 2.334 1.00 96.56 144 PHE A O 1
ATOM 1156 N N . ALA A 1 145 ? -7.892 -7.804 2.023 1.00 96.31 145 ALA A N 1
ATOM 1157 C CA . ALA A 1 145 ? -7.161 -6.838 2.843 1.00 96.31 145 ALA A CA 1
ATOM 1158 C C . ALA A 1 145 ? -6.962 -7.328 4.288 1.00 96.31 145 ALA A C 1
ATOM 1160 O O . ALA A 1 145 ? -5.851 -7.246 4.810 1.00 96.31 145 ALA A O 1
ATOM 1161 N N . LYS A 1 146 ? -8.009 -7.885 4.915 1.00 95.44 146 LYS A N 1
ATOM 1162 C CA . LYS A 1 146 ? -7.954 -8.469 6.266 1.00 95.44 146 LYS A CA 1
ATOM 1163 C C . LYS A 1 146 ? -6.969 -9.636 6.319 1.00 95.44 146 LYS A C 1
ATOM 1165 O O . LYS A 1 146 ? -6.207 -9.746 7.273 1.00 95.44 146 LYS A O 1
ATOM 1170 N N . SER A 1 147 ? -6.936 -10.478 5.283 1.00 96.44 147 SER A N 1
ATOM 1171 C CA . SER A 1 147 ? -6.022 -11.626 5.209 1.00 96.44 147 SER A CA 1
ATOM 1172 C C . SER A 1 147 ? -4.540 -11.232 5.181 1.00 96.44 147 SER A C 1
ATOM 1174 O O . SER A 1 147 ? -3.690 -12.052 5.538 1.00 96.44 147 SER A O 1
ATOM 1176 N N . LEU A 1 148 ? -4.234 -9.993 4.777 1.00 96.56 148 LEU A N 1
ATOM 1177 C CA . LEU A 1 148 ? -2.883 -9.438 4.702 1.00 96.56 148 LEU A CA 1
ATOM 1178 C C . LEU A 1 148 ? -2.451 -8.699 5.972 1.00 96.56 148 LEU A C 1
ATOM 1180 O O . LEU A 1 148 ? -1.291 -8.305 6.060 1.00 96.56 148 LEU A O 1
ATOM 1184 N N . PHE A 1 149 ? -3.336 -8.497 6.952 1.00 96.00 149 PHE A N 1
ATOM 1185 C CA . PHE A 1 149 ? -2.980 -7.780 8.178 1.00 96.00 149 PHE A CA 1
ATOM 1186 C C . PHE A 1 149 ? -1.769 -8.414 8.863 1.00 96.00 149 PHE A C 1
ATOM 1188 O O . PHE A 1 149 ? -1.706 -9.628 9.040 1.00 96.00 149 PHE A O 1
ATOM 1195 N N . GLU A 1 150 ? -0.807 -7.560 9.224 1.00 94.38 150 GLU A N 1
ATOM 1196 C CA . GLU A 1 150 ? 0.444 -7.905 9.916 1.00 94.38 150 GLU A CA 1
ATOM 1197 C C . GLU A 1 150 ? 1.411 -8.769 9.098 1.00 94.38 150 GLU A C 1
ATOM 1199 O O . GLU A 1 150 ? 2.500 -9.097 9.569 1.00 94.38 150 GLU A O 1
ATOM 1204 N N . LYS A 1 151 ? 1.061 -9.089 7.848 1.00 96.19 151 LYS A N 1
ATOM 1205 C CA . LYS A 1 151 ? 1.911 -9.850 6.938 1.00 96.19 151 LYS A CA 1
ATOM 1206 C C . LYS A 1 151 ? 2.791 -8.933 6.105 1.00 96.19 151 LYS A C 1
ATOM 1208 O O . LYS A 1 151 ? 2.458 -7.777 5.825 1.00 96.19 151 LYS A O 1
ATOM 1213 N N . GLU A 1 152 ? 3.925 -9.491 5.698 1.00 96.25 152 GLU A N 1
ATOM 1214 C CA . GLU A 1 152 ? 4.817 -8.864 4.735 1.00 96.25 152 GLU A CA 1
ATOM 1215 C C . GLU A 1 152 ? 4.334 -9.138 3.307 1.00 96.25 152 GLU A C 1
ATOM 1217 O O . GLU A 1 152 ? 3.991 -10.266 2.962 1.00 96.25 152 GLU A O 1
ATOM 1222 N N . VAL A 1 153 ? 4.334 -8.094 2.483 1.00 96.88 153 VAL A N 1
ATOM 1223 C CA . VAL A 1 153 ? 4.072 -8.137 1.045 1.00 96.88 153 VAL A CA 1
ATOM 1224 C C . VAL A 1 153 ? 5.359 -7.740 0.334 1.00 96.88 153 VAL A C 1
ATOM 1226 O O . VAL A 1 153 ? 5.930 -6.673 0.590 1.00 96.88 153 VAL A O 1
ATOM 1229 N N . THR A 1 154 ? 5.842 -8.626 -0.526 1.00 97.06 154 THR A N 1
ATOM 1230 C CA . THR A 1 154 ? 7.087 -8.467 -1.277 1.00 97.06 154 THR A CA 1
ATOM 1231 C C . THR A 1 154 ? 6.816 -7.874 -2.661 1.00 97.06 154 THR A C 1
ATOM 1233 O O . THR A 1 154 ? 5.703 -7.956 -3.181 1.00 97.06 154 THR A O 1
ATOM 1236 N N . VAL A 1 155 ? 7.818 -7.230 -3.263 1.00 96.44 155 VAL A N 1
ATOM 1237 C CA . VAL A 1 155 ? 7.650 -6.504 -4.538 1.00 96.44 155 VAL A CA 1
ATOM 1238 C C . VAL A 1 155 ? 7.274 -7.423 -5.706 1.00 96.44 155 VAL A C 1
ATOM 1240 O O . VAL A 1 155 ? 6.469 -7.049 -6.550 1.00 96.44 155 VAL A O 1
ATOM 1243 N N . ASP A 1 156 ? 7.803 -8.643 -5.706 1.00 95.75 156 ASP A N 1
ATOM 1244 C CA . ASP A 1 156 ? 7.557 -9.707 -6.684 1.00 95.75 156 ASP A CA 1
ATOM 1245 C C . ASP A 1 156 ? 6.134 -10.275 -6.607 1.00 95.75 156 ASP A C 1
ATOM 1247 O O . ASP A 1 156 ? 5.647 -10.846 -7.577 1.00 95.75 156 ASP A O 1
ATOM 1251 N N . SER A 1 157 ? 5.439 -10.084 -5.481 1.00 95.31 157 SER A N 1
ATOM 1252 C CA . SER A 1 157 ? 4.013 -10.414 -5.371 1.00 95.31 157 SER A CA 1
ATOM 1253 C C . SER A 1 157 ? 3.095 -9.365 -6.013 1.00 95.31 157 SER A C 1
ATOM 1255 O O . SER A 1 157 ? 1.905 -9.625 -6.182 1.00 95.31 157 SER A O 1
ATOM 1257 N N . VAL A 1 158 ? 3.631 -8.185 -6.353 1.00 95.94 158 VAL A N 1
ATOM 1258 C CA . VAL A 1 158 ? 2.873 -7.051 -6.907 1.00 95.94 158 VAL A CA 1
ATOM 1259 C C . VAL A 1 158 ? 3.230 -6.786 -8.367 1.00 95.94 158 VAL A C 1
ATOM 1261 O O . VAL A 1 158 ? 2.325 -6.592 -9.169 1.00 95.94 158 VAL A O 1
ATOM 1264 N N . PHE A 1 159 ? 4.521 -6.773 -8.704 1.00 96.75 159 PHE A N 1
ATOM 1265 C CA . PHE A 1 159 ? 5.011 -6.466 -10.047 1.00 96.75 159 PHE A CA 1
ATOM 1266 C C . PHE A 1 159 ? 5.637 -7.690 -10.699 1.00 96.75 159 PHE A C 1
ATOM 1268 O O . PHE A 1 159 ? 6.412 -8.416 -10.069 1.00 96.75 159 PHE A O 1
ATOM 1275 N N . ALA A 1 160 ? 5.345 -7.882 -11.982 1.00 96.69 160 ALA A N 1
ATOM 1276 C CA . ALA A 1 160 ? 5.975 -8.923 -12.773 1.00 96.69 160 ALA A CA 1
ATOM 1277 C C . ALA A 1 160 ? 7.306 -8.445 -13.370 1.00 96.69 160 ALA A C 1
ATOM 1279 O O . ALA A 1 160 ? 7.568 -7.254 -13.556 1.00 96.69 160 ALA A O 1
ATOM 1280 N N . LYS A 1 161 ? 8.167 -9.404 -13.715 1.00 94.56 161 LYS A N 1
ATOM 1281 C CA . LYS A 1 161 ? 9.359 -9.115 -14.512 1.00 94.56 161 LYS A CA 1
ATOM 1282 C C . LYS A 1 161 ? 8.939 -8.630 -15.907 1.00 94.56 161 LYS A C 1
ATOM 1284 O O . LYS A 1 161 ? 7.999 -9.171 -16.481 1.00 94.56 161 LYS A O 1
ATOM 1289 N N . ASP A 1 162 ? 9.670 -7.653 -16.444 1.00 92.56 162 ASP A N 1
ATOM 1290 C CA . ASP A 1 162 ? 9.475 -7.073 -17.783 1.00 92.56 162 ASP A CA 1
ATOM 1291 C C . ASP A 1 162 ? 8.135 -6.316 -17.964 1.00 92.56 162 ASP A C 1
ATOM 1293 O O . ASP A 1 162 ? 7.750 -5.971 -19.082 1.00 92.56 162 ASP A O 1
ATOM 1297 N N . GLU A 1 163 ? 7.442 -6.007 -16.862 1.00 95.81 163 GLU A N 1
ATOM 1298 C CA . GLU A 1 163 ? 6.267 -5.132 -16.834 1.00 95.81 163 GLU A CA 1
ATOM 1299 C C . GLU A 1 163 ? 6.673 -3.647 -16.855 1.00 95.81 163 GLU A C 1
ATOM 1301 O O . GLU A 1 163 ? 7.656 -3.238 -16.232 1.00 95.81 163 GLU A O 1
ATOM 1306 N N . ASN A 1 164 ? 5.890 -2.817 -17.550 1.00 96.44 164 ASN A N 1
ATOM 1307 C CA . ASN A 1 164 ? 6.048 -1.365 -17.491 1.00 96.44 164 ASN A CA 1
ATOM 1308 C C . ASN A 1 164 ? 5.431 -0.822 -16.199 1.00 96.44 164 ASN A C 1
ATOM 1310 O O . ASN A 1 164 ? 4.250 -1.040 -15.939 1.00 96.44 164 ASN A O 1
ATOM 1314 N N . ILE A 1 165 ? 6.215 -0.063 -15.435 1.00 97.31 165 ILE A N 1
ATOM 1315 C CA . ILE A 1 165 ? 5.790 0.534 -14.166 1.00 97.31 165 ILE A CA 1
ATOM 1316 C C . ILE A 1 165 ? 5.927 2.056 -14.187 1.00 97.31 165 ILE A C 1
ATOM 1318 O O . ILE A 1 165 ? 6.829 2.605 -14.823 1.00 97.31 165 ILE A O 1
ATOM 1322 N N . ASP A 1 166 ? 5.074 2.725 -13.416 1.00 96.94 166 ASP A N 1
ATOM 1323 C CA . ASP A 1 166 ? 5.169 4.161 -13.173 1.00 96.94 166 ASP A CA 1
ATOM 1324 C C . ASP A 1 166 ? 6.015 4.447 -11.927 1.00 96.94 166 ASP A C 1
ATOM 1326 O O . ASP A 1 166 ? 5.863 3.810 -10.881 1.00 96.94 166 ASP A O 1
ATOM 1330 N N . VAL A 1 167 ? 6.888 5.455 -12.012 1.00 95.88 167 VAL A N 1
ATOM 1331 C CA . VAL A 1 167 ? 7.734 5.896 -10.895 1.00 95.88 167 VAL A CA 1
ATOM 1332 C C . VAL A 1 167 ? 7.306 7.289 -10.451 1.00 95.88 167 VAL A C 1
ATOM 1334 O O . VAL A 1 167 ? 7.448 8.264 -11.186 1.00 95.88 167 VAL A O 1
ATOM 1337 N N . ILE A 1 168 ? 6.807 7.389 -9.218 1.00 96.44 168 ILE A N 1
ATOM 1338 C CA . ILE A 1 168 ? 6.359 8.647 -8.612 1.00 96.44 168 ILE A CA 1
ATOM 1339 C C . ILE A 1 168 ? 7.335 9.028 -7.499 1.00 96.44 168 ILE A C 1
ATOM 1341 O O . ILE A 1 168 ? 7.563 8.261 -6.563 1.00 96.44 168 ILE A O 1
ATOM 1345 N N . GLY A 1 169 ? 7.894 10.233 -7.574 1.00 94.50 169 GLY A N 1
ATOM 1346 C CA . GLY A 1 169 ? 8.856 10.730 -6.597 1.00 94.50 169 GLY A CA 1
ATOM 1347 C C . GLY A 1 169 ? 8.986 12.247 -6.627 1.00 94.50 169 GLY A C 1
ATOM 1348 O O . GLY A 1 169 ? 8.372 12.925 -7.447 1.00 94.50 169 GLY A O 1
ATOM 1349 N N . VAL A 1 170 ? 9.789 12.778 -5.708 1.00 95.50 170 VAL A N 1
ATOM 1350 C CA . VAL A 1 170 ? 10.190 14.190 -5.709 1.00 95.50 170 VAL A CA 1
ATOM 1351 C C . VAL A 1 170 ? 11.537 14.287 -6.415 1.00 95.50 170 VAL A C 1
ATOM 1353 O O . VAL A 1 170 ? 12.439 13.505 -6.109 1.00 95.50 170 VAL A O 1
ATOM 1356 N N . THR A 1 171 ? 11.665 15.214 -7.363 1.00 94.75 171 THR A N 1
ATOM 1357 C CA . THR A 1 171 ? 12.914 15.430 -8.102 1.00 94.75 171 THR A CA 1
ATOM 1358 C C . THR A 1 171 ? 14.013 15.953 -7.179 1.00 94.75 171 THR A C 1
ATOM 1360 O O . THR A 1 171 ? 13.740 16.583 -6.153 1.00 94.75 171 THR A O 1
ATOM 1363 N N . GLY A 1 172 ? 15.272 15.697 -7.542 1.00 88.81 172 GLY A N 1
ATOM 1364 C CA . GLY A 1 172 ? 16.395 16.387 -6.914 1.00 88.81 172 GLY A CA 1
ATOM 1365 C C . GLY A 1 172 ? 16.249 17.895 -7.113 1.00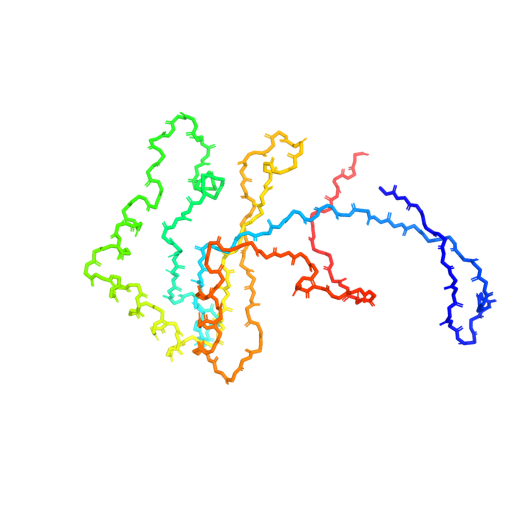 88.81 172 GLY A C 1
ATOM 1366 O O . GLY A 1 172 ? 15.794 18.337 -8.166 1.00 88.81 172 GLY A O 1
ATOM 1367 N N . ALA A 1 173 ? 16.584 18.676 -6.089 1.00 72.00 173 ALA A N 1
ATOM 1368 C CA . ALA A 1 173 ? 16.824 20.095 -6.290 1.00 72.00 173 ALA A CA 1
ATOM 1369 C C . ALA A 1 173 ? 18.215 20.208 -6.914 1.00 72.00 173 ALA A C 1
ATOM 1371 O O . ALA A 1 173 ? 19.198 19.865 -6.254 1.00 72.00 173 ALA A O 1
ATOM 1372 N N . ASP A 1 174 ? 18.278 20.615 -8.178 1.00 61.59 174 ASP A N 1
ATOM 1373 C CA . ASP A 1 174 ? 19.542 20.977 -8.806 1.00 61.59 174 ASP A CA 1
ATOM 1374 C C . ASP A 1 174 ? 20.128 22.164 -8.025 1.00 61.59 174 ASP A C 1
ATOM 1376 O O . ASP A 1 174 ? 19.452 23.177 -7.817 1.00 61.59 174 ASP A O 1
ATOM 1380 N N . ALA A 1 175 ? 21.347 21.985 -7.518 1.00 46.28 175 ALA A N 1
ATOM 1381 C CA . ALA A 1 175 ? 22.181 23.055 -6.984 1.00 46.28 175 ALA A CA 1
ATOM 1382 C C . ALA A 1 175 ? 23.156 23.513 -8.069 1.00 46.28 175 ALA A C 1
ATOM 1384 O O . ALA A 1 175 ? 23.662 22.625 -8.795 1.00 46.28 175 ALA A O 1
#

Sequence (175 aa):
MTHVVRGVDRPGALMHKREVVDAVTILETPPMVVVGVVGYVETPRGLRTLTTVFAEHLSDEFKRRCYKNWYRSKRKAYTKYAKKWSEDGGKDIEAQLDRIAKFCTVVRVIAHTQVKKLNLRLKKAHTMEIQVNGGADARAKVDFAKSLFEKEVTVDSVFAKDENIDVIGVTGADA

pLDDT: mean 93.9, std 5.52, range [46.28, 98.38]